Protein AF-A0A536AUR0-F1 (afdb_monomer)

Mean predicted aligned error: 6.34 Å

Solvent-accessible surface area (backbone atoms only — not comparable to full-atom values): 2864 Å² total; per-residue (Å²): 140,43,73,48,77,47,55,88,66,92,52,85,68,62,37,56,87,46,35,48,82,73,70,43,86,66,78,45,79,42,81,70,58,91,65,61,90,65,62,83,58,114

Structure (mmCIF, N/CA/C/O backbone):
data_AF-A0A536AUR0-F1
#
_entry.id   AF-A0A536AUR0-F1
#
loop_
_atom_site.group_PDB
_atom_site.id
_atom_site.type_symbol
_atom_site.label_atom_id
_atom_site.label_alt_id
_atom_site.label_comp_id
_atom_site.label_asym_id
_atom_site.label_entity_id
_atom_site.label_seq_id
_atom_site.pdbx_PDB_ins_code
_atom_site.Cartn_x
_atom_site.Cartn_y
_atom_site.Cartn_z
_atom_site.occupancy
_atom_site.B_iso_or_equiv
_atom_site.auth_seq_id
_atom_site.auth_comp_id
_atom_site.auth_asym_id
_atom_site.auth_atom_id
_atom_site.pdbx_PDB_model_num
ATOM 1 N N . MET A 1 1 ? -13.878 8.963 3.475 1.00 73.81 1 MET A N 1
ATOM 2 C CA . MET A 1 1 ? -13.149 8.141 2.493 1.00 73.81 1 MET A CA 1
ATOM 3 C C . MET A 1 1 ? -11.680 8.139 2.875 1.00 73.81 1 MET A C 1
ATOM 5 O O . MET A 1 1 ? -11.116 9.215 3.037 1.00 73.81 1 MET A O 1
ATOM 9 N N . ARG A 1 2 ? -11.095 6.964 3.101 1.00 83.50 2 ARG A N 1
ATOM 10 C CA . ARG A 1 2 ? -9.695 6.736 3.469 1.00 83.50 2 ARG A CA 1
ATOM 11 C C . ARG A 1 2 ? -9.021 5.979 2.334 1.00 83.50 2 ARG A C 1
ATOM 13 O O . ARG A 1 2 ? -9.482 4.904 1.962 1.00 83.50 2 ARG A O 1
ATOM 20 N N . VAL A 1 3 ? -7.950 6.556 1.804 1.00 83.38 3 VAL A N 1
ATOM 21 C CA . VAL A 1 3 ? -7.229 6.030 0.643 1.00 83.38 3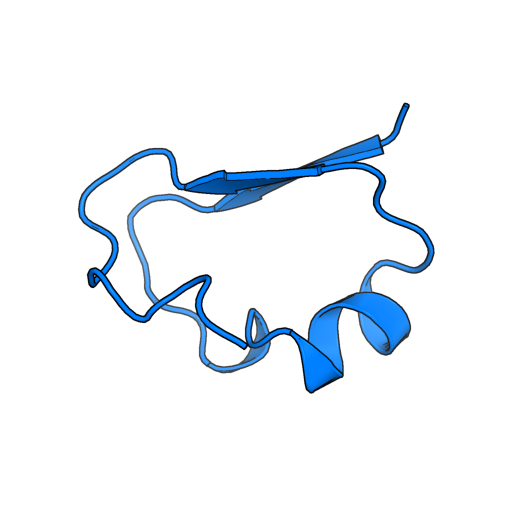 VAL A CA 1
ATOM 22 C C . VAL A 1 3 ? -5.791 5.738 1.050 1.00 83.38 3 VAL A C 1
ATOM 24 O O . VAL A 1 3 ? -5.158 6.580 1.688 1.00 83.38 3 VAL A O 1
ATOM 27 N N . LEU A 1 4 ? -5.290 4.555 0.697 1.00 84.50 4 LEU A N 1
ATOM 28 C CA . LEU A 1 4 ? -3.887 4.178 0.852 1.00 84.50 4 LEU A CA 1
ATOM 29 C C . LEU A 1 4 ? -3.203 4.274 -0.511 1.00 84.50 4 LEU A C 1
ATOM 31 O O . LEU A 1 4 ? -3.596 3.572 -1.433 1.00 84.50 4 LEU A O 1
ATOM 35 N N . ALA A 1 5 ? -2.197 5.134 -0.641 1.00 83.94 5 ALA A N 1
ATOM 36 C CA . ALA A 1 5 ? -1.380 5.226 -1.846 1.00 83.94 5 ALA A CA 1
ATOM 37 C C . ALA A 1 5 ? -0.013 4.583 -1.588 1.00 83.94 5 ALA A C 1
ATOM 39 O O . ALA A 1 5 ? 0.641 4.922 -0.601 1.00 83.94 5 ALA A O 1
ATOM 40 N N . VAL A 1 6 ? 0.400 3.665 -2.460 1.00 78.50 6 VAL A N 1
ATOM 41 C CA . VAL A 1 6 ? 1.687 2.96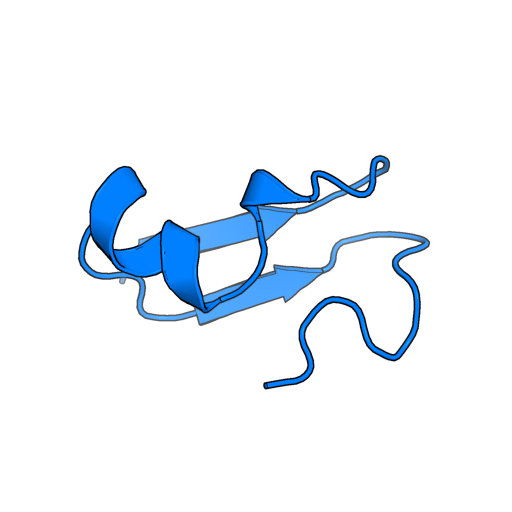1 -2.404 1.00 78.50 6 VAL A CA 1
ATOM 42 C C . VAL A 1 6 ? 2.496 3.329 -3.646 1.00 78.50 6 VAL A C 1
ATOM 44 O O . VAL A 1 6 ? 1.958 3.332 -4.750 1.00 78.50 6 VAL A O 1
ATOM 47 N N . SER A 1 7 ? 3.767 3.682 -3.470 1.00 79.31 7 SER A N 1
ATOM 48 C CA . SER A 1 7 ? 4.661 4.141 -4.539 1.00 79.31 7 SER A CA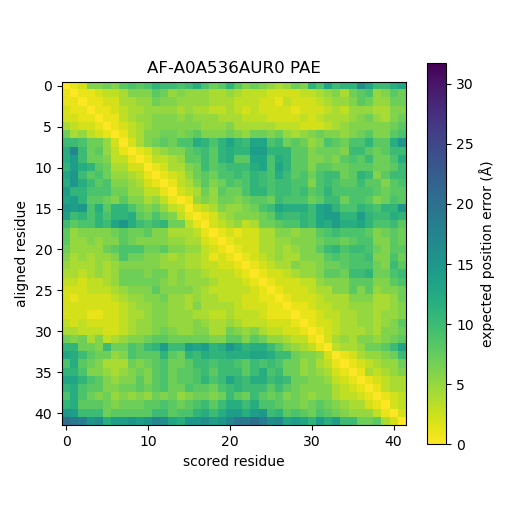 1
ATOM 49 C C . SER A 1 7 ? 6.085 3.656 -4.283 1.00 79.31 7 SER A C 1
ATOM 51 O O . SER A 1 7 ? 6.472 3.509 -3.125 1.00 79.31 7 SER A O 1
ATOM 53 N N . ASP A 1 8 ? 6.840 3.464 -5.366 1.00 70.38 8 ASP A N 1
ATOM 54 C CA . ASP A 1 8 ? 8.305 3.310 -5.442 1.00 70.38 8 ASP A CA 1
ATOM 55 C C . ASP A 1 8 ? 8.955 2.075 -4.793 1.00 70.38 8 ASP A C 1
ATOM 57 O O . ASP A 1 8 ? 9.961 1.598 -5.314 1.00 70.38 8 ASP A O 1
ATOM 61 N N . GLU A 1 9 ? 8.395 1.501 -3.726 1.00 66.94 9 GLU A N 1
ATOM 62 C CA . GLU A 1 9 ? 8.897 0.258 -3.130 1.00 66.94 9 GLU A CA 1
ATOM 63 C C . GLU A 1 9 ? 7.783 -0.754 -2.848 1.00 66.94 9 GLU A C 1
ATOM 65 O O . GLU A 1 9 ? 6.712 -0.437 -2.321 1.00 66.94 9 GLU A O 1
ATOM 70 N N . VAL A 1 10 ? 8.078 -2.005 -3.200 1.00 66.75 10 VAL A N 1
ATOM 71 C CA . VAL A 1 10 ? 7.277 -3.185 -2.873 1.00 66.75 10 VAL A CA 1
ATOM 72 C C . VAL A 1 10 ? 7.524 -3.511 -1.399 1.00 66.75 10 VAL A C 1
ATOM 74 O O . VAL A 1 10 ? 8.573 -4.044 -1.044 1.00 66.75 10 VAL A O 1
ATOM 77 N N . ASP A 1 11 ? 6.567 -3.189 -0.530 1.00 69.81 11 ASP A N 1
ATOM 78 C CA . ASP A 1 11 ? 6.561 -3.652 0.858 1.00 69.81 11 ASP A CA 1
ATOM 79 C C . ASP A 1 11 ? 5.722 -4.930 0.926 1.00 69.81 11 ASP A C 1
ATOM 81 O O . ASP A 1 11 ? 4.512 -4.903 0.707 1.00 69.81 11 ASP A O 1
ATOM 85 N N . GLU A 1 12 ? 6.338 -6.055 1.289 1.00 65.38 12 GLU A N 1
ATOM 86 C CA . GLU A 1 12 ? 5.623 -7.316 1.531 1.00 65.38 12 GLU A CA 1
ATOM 87 C C . GLU A 1 12 ? 4.542 -7.175 2.627 1.00 65.38 12 GLU A C 1
ATOM 89 O O . GLU A 1 12 ? 3.637 -7.990 2.760 1.00 65.38 12 GLU A O 1
ATOM 94 N N . LYS A 1 13 ? 4.574 -6.117 3.438 1.00 63.34 13 LYS A N 1
ATOM 95 C CA . LYS A 1 13 ? 3.539 -5.825 4.443 1.00 63.34 13 LYS A CA 1
ATOM 96 C C . LYS A 1 13 ? 2.346 -5.066 3.864 1.00 63.34 13 LYS A C 1
ATOM 98 O O . LYS A 1 13 ? 1.362 -4.860 4.582 1.00 63.34 13 LYS A O 1
ATOM 103 N N . ALA A 1 14 ? 2.434 -4.619 2.614 1.00 63.88 14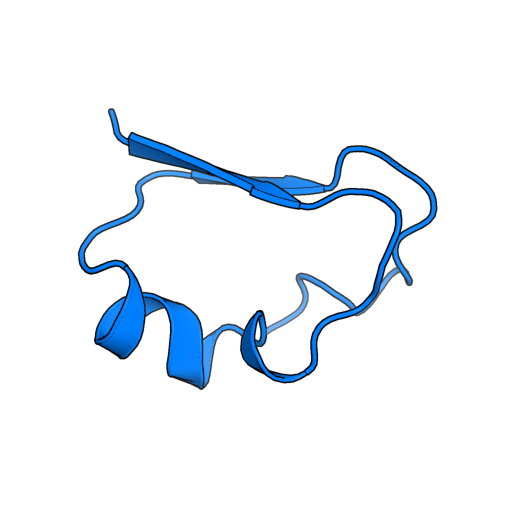 ALA A N 1
ATOM 104 C CA . ALA A 1 14 ? 1.329 -4.035 1.869 1.00 63.88 14 ALA A CA 1
ATOM 105 C C . ALA A 1 14 ? 0.471 -5.095 1.160 1.00 63.88 14 ALA A C 1
ATOM 107 O O . ALA A 1 14 ? -0.540 -4.732 0.563 1.00 63.88 14 ALA A O 1
ATOM 108 N N . TYR A 1 15 ? 0.809 -6.388 1.274 1.00 66.12 15 TYR A N 1
ATOM 109 C CA . TYR A 1 15 ? -0.088 -7.457 0.843 1.00 66.12 15 TYR A CA 1
ATOM 110 C C . TYR A 1 15 ? -1.416 -7.387 1.607 1.00 66.12 15 TYR A C 1
ATOM 112 O O . TYR A 1 15 ? -1.481 -7.085 2.804 1.00 66.12 15 TYR A O 1
ATOM 120 N N . HIS A 1 16 ? -2.501 -7.649 0.886 1.00 63.62 16 HIS A N 1
ATOM 121 C CA . HIS A 1 16 ? -3.874 -7.371 1.299 1.00 63.62 16 HIS A CA 1
ATOM 122 C C . HIS A 1 16 ? -4.263 -7.985 2.656 1.00 63.62 16 HIS A C 1
ATOM 124 O O . HIS A 1 16 ? -5.009 -7.370 3.423 1.00 63.62 16 HIS A O 1
ATOM 130 N N . SER A 1 17 ? -3.684 -9.139 3.009 1.00 65.25 17 SER A N 1
ATOM 131 C CA . SER A 1 17 ? -3.910 -9.818 4.290 1.00 65.25 17 SER A CA 1
ATOM 132 C C . SER A 1 17 ? -3.454 -9.006 5.508 1.00 65.25 17 SER A C 1
ATOM 134 O O . SER A 1 17 ? -4.108 -9.071 6.543 1.00 65.25 17 SER A O 1
ATOM 136 N N . SER A 1 18 ? -2.399 -8.193 5.401 1.00 66.56 18 SER A N 1
ATOM 137 C CA . SER A 1 18 ? -1.886 -7.370 6.508 1.00 66.56 18 SER A CA 1
ATOM 138 C C . SER A 1 18 ? -2.390 -5.925 6.502 1.00 66.56 18 SER A C 1
ATOM 140 O O . SER A 1 18 ? -2.236 -5.218 7.503 1.00 66.56 18 SER A O 1
ATOM 142 N N . LEU A 1 19 ? -3.018 -5.461 5.415 1.00 73.44 19 LEU A N 1
ATOM 143 C CA . LEU A 1 19 ? -3.478 -4.073 5.300 1.00 73.44 19 LEU A CA 1
ATOM 144 C C . LEU A 1 19 ? -4.606 -3.739 6.282 1.00 73.44 19 LEU A C 1
ATOM 146 O O . LEU A 1 19 ? -4.555 -2.702 6.950 1.00 73.44 19 LEU A O 1
ATOM 150 N N . ARG A 1 20 ? -5.613 -4.614 6.397 1.00 72.62 20 ARG A N 1
ATOM 151 C CA . ARG A 1 20 ? -6.781 -4.376 7.261 1.00 72.62 20 ARG A CA 1
ATOM 152 C C . ARG A 1 20 ? -6.411 -4.380 8.744 1.00 72.62 20 ARG A C 1
ATOM 154 O O . ARG A 1 20 ? -6.908 -3.533 9.483 1.00 72.62 20 ARG A O 1
ATOM 161 N N . ASP A 1 21 ? -5.513 -5.268 9.162 1.00 75.88 21 ASP A N 1
ATOM 162 C CA . ASP A 1 21 ? -5.048 -5.334 10.552 1.00 75.88 21 ASP A CA 1
ATOM 163 C C . ASP A 1 21 ? -4.185 -4.125 10.938 1.00 75.88 21 ASP A C 1
ATOM 165 O O . ASP A 1 21 ? -4.216 -3.668 12.080 1.00 75.88 21 ASP A O 1
ATOM 169 N N . ARG A 1 22 ? -3.431 -3.566 9.983 1.00 75.62 22 ARG A N 1
ATOM 170 C CA . ARG A 1 22 ? -2.459 -2.497 10.251 1.00 75.62 22 ARG A CA 1
ATOM 171 C C . ARG A 1 22 ? -3.024 -1.090 10.096 1.00 75.62 22 ARG A C 1
ATOM 173 O O . ARG A 1 22 ? -2.686 -0.203 10.877 1.00 75.62 22 ARG A O 1
ATOM 180 N N . TYR A 1 23 ? -3.864 -0.873 9.089 1.00 78.69 23 TYR A N 1
ATOM 181 C CA . TYR A 1 23 ? -4.379 0.454 8.733 1.00 78.69 23 TYR A CA 1
ATOM 182 C C . TYR A 1 23 ? -5.879 0.611 9.019 1.00 78.69 23 TYR A C 1
ATOM 184 O O . TYR A 1 23 ? -6.417 1.725 8.957 1.00 78.69 23 TYR A O 1
ATOM 192 N N . GLY A 1 24 ? -6.543 -0.484 9.401 1.00 80.56 24 GLY A N 1
ATOM 193 C CA . GLY A 1 24 ? -7.973 -0.527 9.659 1.00 80.56 24 GLY A CA 1
ATOM 194 C C . GLY A 1 24 ? -8.783 -0.488 8.365 1.00 80.56 24 GLY A C 1
ATOM 195 O O . GLY A 1 24 ? -8.397 -1.043 7.339 1.00 80.56 24 GLY A O 1
ATOM 196 N N . HIS A 1 25 ? -9.941 0.168 8.413 1.00 85.38 25 HIS A N 1
ATOM 197 C CA . HIS A 1 25 ? -10.802 0.307 7.242 1.00 85.38 25 HIS A CA 1
ATOM 198 C C . HIS A 1 25 ? -10.203 1.278 6.214 1.00 85.38 25 HIS A C 1
ATOM 200 O O . HIS A 1 25 ? -10.051 2.471 6.501 1.00 85.38 25 HIS A O 1
ATOM 206 N N . ILE A 1 26 ? -9.919 0.765 5.019 1.00 84.12 26 ILE A N 1
ATOM 207 C CA . ILE A 1 26 ? -9.506 1.521 3.835 1.00 84.12 26 ILE A CA 1
ATOM 208 C C . ILE A 1 26 ? -10.580 1.328 2.764 1.0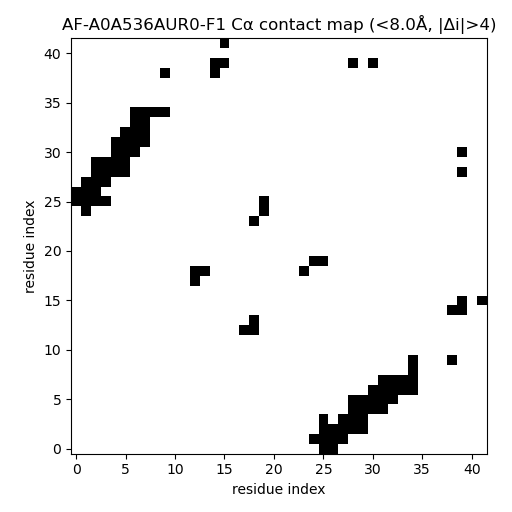0 84.12 26 ILE A C 1
ATOM 210 O O . ILE A 1 26 ? -11.044 0.211 2.550 1.00 84.12 26 ILE A O 1
ATOM 214 N N . ASP A 1 27 ? -10.972 2.419 2.109 1.00 85.12 27 ASP A N 1
ATOM 215 C CA . ASP A 1 27 ? -11.993 2.411 1.057 1.00 85.12 27 ASP A CA 1
ATOM 216 C C . ASP A 1 27 ? -11.386 2.170 -0.337 1.00 85.12 27 ASP A C 1
ATOM 218 O O . ASP A 1 27 ? -12.085 1.735 -1.248 1.00 85.12 27 ASP A O 1
ATOM 222 N N . LEU A 1 28 ? -10.099 2.493 -0.519 1.00 80.62 28 LEU A N 1
ATOM 223 C CA . LEU A 1 28 ? -9.395 2.404 -1.798 1.00 80.62 28 LEU A CA 1
ATOM 224 C C . LEU A 1 28 ? -7.878 2.288 -1.596 1.00 80.62 28 LEU A C 1
ATOM 226 O O . LEU A 1 28 ? -7.303 3.035 -0.800 1.00 80.62 28 LEU A O 1
ATOM 230 N N . VAL A 1 29 ? -7.231 1.407 -2.358 1.00 79.81 29 VAL A N 1
ATOM 231 C CA . VAL A 1 29 ? -5.768 1.317 -2.456 1.00 79.81 29 VAL A CA 1
ATOM 232 C C . VAL A 1 29 ? -5.344 1.750 -3.860 1.00 79.81 29 VAL A C 1
ATOM 234 O O . VAL A 1 29 ? -5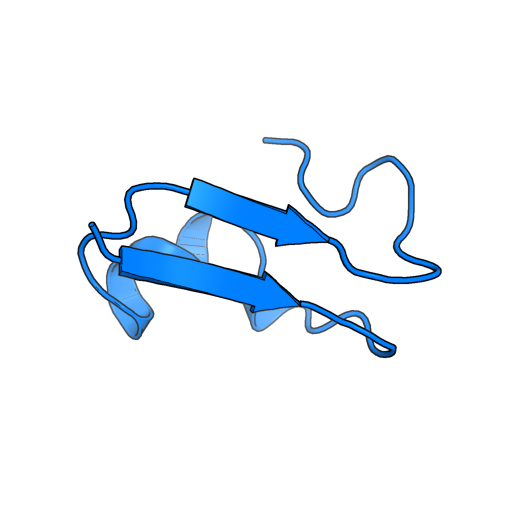.935 1.315 -4.845 1.00 79.81 29 VAL A O 1
ATOM 237 N N . LEU A 1 30 ? -4.356 2.639 -3.949 1.00 81.62 30 LEU A N 1
ATOM 238 C CA . LEU A 1 30 ? -3.815 3.176 -5.195 1.00 81.62 30 LEU A CA 1
ATOM 239 C C . LEU A 1 30 ? -2.339 2.809 -5.322 1.00 81.62 30 LEU A C 1
ATOM 241 O O . LEU A 1 30 ? -1.553 3.090 -4.420 1.00 81.62 30 LEU A O 1
ATOM 245 N N . GLY A 1 31 ? -1.965 2.232 -6.459 1.00 80.50 31 GLY A N 1
ATOM 246 C CA . GLY A 1 31 ? -0.571 2.089 -6.863 1.00 80.50 31 GLY A CA 1
ATOM 247 C C . GLY A 1 31 ? -0.134 3.288 -7.704 1.00 80.50 31 GLY A C 1
ATOM 248 O O . GLY A 1 31 ? -0.711 3.528 -8.761 1.00 80.50 31 GLY A O 1
ATOM 249 N N . CYS A 1 32 ? 0.854 4.053 -7.241 1.00 79.31 32 CYS A N 1
ATOM 250 C CA . CYS A 1 32 ? 1.262 5.340 -7.820 1.00 79.31 32 CYS A CA 1
ATOM 251 C C . CYS A 1 32 ? 2.649 5.314 -8.498 1.00 79.31 32 CYS A C 1
ATOM 253 O O . CYS A 1 32 ? 3.341 6.327 -8.488 1.00 79.31 32 CYS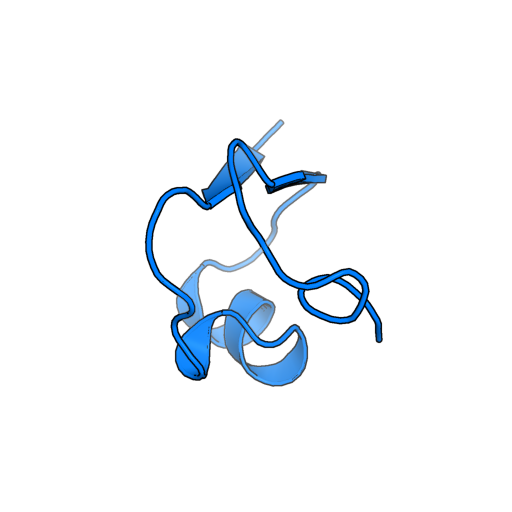 A O 1
ATOM 255 N N . GLY A 1 33 ? 3.065 4.197 -9.101 1.00 73.19 33 GLY A N 1
ATOM 256 C CA . GLY A 1 33 ? 4.399 4.069 -9.704 1.00 73.19 33 GLY A CA 1
ATOM 257 C C . GLY A 1 33 ? 4.647 2.701 -10.345 1.00 73.19 33 GLY A C 1
ATOM 258 O O . GLY A 1 33 ? 3.706 2.058 -10.805 1.00 73.19 33 GLY A O 1
ATOM 259 N N . ASP A 1 34 ? 5.908 2.258 -10.357 1.00 70.38 34 ASP A N 1
ATOM 260 C CA . ASP A 1 34 ? 6.378 1.007 -10.983 1.00 70.38 34 ASP A CA 1
ATOM 261 C C . ASP A 1 34 ? 6.129 -0.222 -10.083 1.00 70.38 34 ASP A C 1
ATOM 263 O O . ASP A 1 34 ? 7.044 -0.908 -9.628 1.00 70.38 34 ASP A O 1
ATOM 267 N N . LEU A 1 35 ? 4.860 -0.449 -9.736 1.00 71.00 35 LEU A N 1
ATOM 268 C CA . LEU A 1 35 ? 4.448 -1.610 -8.951 1.00 71.00 35 LEU A CA 1
ATOM 269 C C . LEU A 1 35 ? 4.240 -2.822 -9.873 1.00 71.00 35 LEU A C 1
ATOM 271 O O . LEU A 1 35 ? 3.642 -2.672 -10.942 1.00 71.00 35 LEU A O 1
ATOM 275 N N . PRO A 1 36 ? 4.684 -4.028 -9.469 1.00 72.25 36 PRO A N 1
ATOM 276 C CA . PRO A 1 36 ? 4.399 -5.252 -10.209 1.00 72.25 36 PRO A CA 1
ATOM 277 C C . PRO A 1 36 ? 2.897 -5.415 -10.458 1.00 72.25 36 PRO A C 1
ATOM 279 O O . PRO A 1 36 ? 2.088 -5.067 -9.599 1.00 72.25 36 PRO A O 1
ATOM 282 N N . TYR A 1 37 ? 2.528 -5.982 -11.610 1.00 66.88 37 TYR A N 1
ATOM 283 C CA . TYR A 1 37 ? 1.125 -6.191 -11.996 1.00 66.88 37 TYR A CA 1
ATOM 284 C C . TYR A 1 37 ? 0.313 -6.906 -10.897 1.00 66.88 37 TYR A C 1
ATOM 286 O O . TYR A 1 37 ? -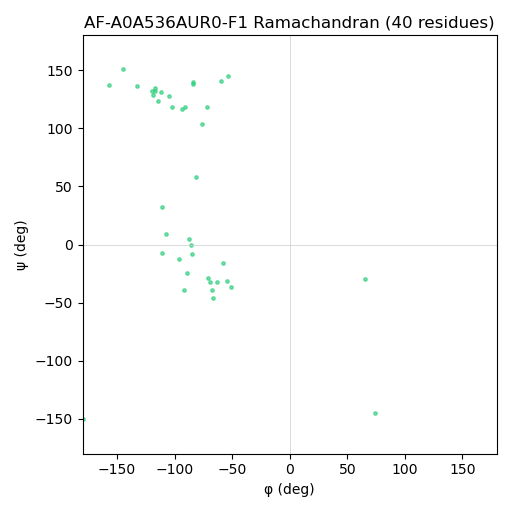0.818 -6.520 -10.618 1.00 66.88 37 TYR A O 1
ATOM 294 N N . ASP A 1 38 ? 0.944 -7.852 -10.197 1.00 69.69 38 ASP A N 1
ATOM 295 C CA . ASP A 1 38 ? 0.315 -8.665 -9.151 1.00 69.69 38 ASP A CA 1
ATOM 296 C C . ASP A 1 38 ? 0.363 -8.025 -7.742 1.00 69.69 38 ASP A C 1
ATOM 298 O O . ASP A 1 38 ? 0.001 -8.655 -6.753 1.00 69.69 38 ASP A O 1
ATOM 302 N N . TYR A 1 39 ? 0.855 -6.789 -7.595 1.0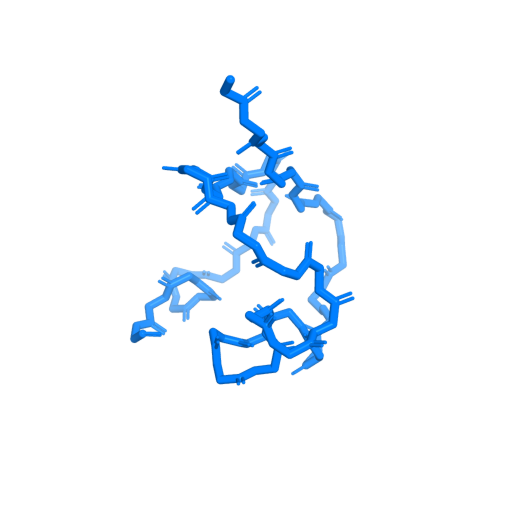0 68.31 39 TYR A N 1
ATOM 303 C CA . TYR A 1 39 ? 1.127 -6.186 -6.279 1.00 68.31 39 TYR A CA 1
ATOM 304 C C . TYR A 1 39 ? -0.131 -5.815 -5.483 1.00 68.31 39 TYR A C 1
ATOM 306 O O . TYR A 1 39 ? -0.117 -5.805 -4.254 1.00 68.31 39 TYR A O 1
ATOM 314 N N . LEU A 1 40 ? -1.218 -5.500 -6.184 1.00 65.56 40 LEU A N 1
ATOM 315 C CA . LEU A 1 40 ? -2.538 -5.258 -5.595 1.00 65.56 40 LEU A CA 1
ATOM 316 C C . LEU A 1 40 ? -3.506 -6.412 -5.876 1.00 65.56 40 LEU A C 1
ATOM 318 O O . LEU A 1 40 ? -4.706 -6.262 -5.650 1.00 65.56 40 LEU A O 1
ATOM 322 N N . ASP A 1 41 ? -2.998 -7.520 -6.415 1.00 64.69 41 ASP A N 1
ATOM 323 C CA . ASP A 1 41 ? -3.813 -8.683 -6.726 1.00 64.69 41 ASP A CA 1
ATOM 324 C C . ASP A 1 41 ? -3.971 -9.547 -5.459 1.00 64.69 41 ASP A C 1
ATOM 326 O O . ASP A 1 41 ? -3.015 -9.726 -4.698 1.00 64.69 41 ASP A O 1
ATOM 330 N N . TYR A 1 42 ? -5.190 -10.066 -5.266 1.00 53.09 42 TYR A N 1
ATOM 331 C CA . TYR A 1 42 ? -5.744 -10.787 -4.095 1.00 53.09 42 TYR A CA 1
ATOM 332 C C . TYR A 1 42 ? -6.225 -9.984 -2.878 1.00 53.09 42 TYR A C 1
ATOM 334 O O . TYR A 1 42 ? -5.390 -9.464 -2.118 1.00 53.09 42 TYR A O 1
#

Radius of gyration: 9.84 Å; Cα contacts (8 Å, |Δi|>4): 48; chains: 1; bounding box: 22×19×22 Å

pLDDT: mean 73.41, std 7.72, range [53.09, 85.38]

Secondary structure (DSSP, 8-state):
--EEEE-SS--GGGSHHHHHHHH---SEEEE-SS--TTTT--

Nearest PDB structures (foldseek):
  3lfh-assembly1_B  TM=3.881E-01  e=6.303E+00  Caldanaerobacter subterraneus subsp. tengcongensis MB4
  2jzn-assembly1_B  TM=3.295E-01  e=4.430E+00  Escherichia coli
  7qa0-assembly2_B  TM=3.645E-01  e=6.303E+00  Pseudomonas aeruginosa PAO1

Sequence (42 aa):
MRVLAVSDEVDEKAYHSSLRDRYGHIDLVLGCGDLPYDYLDY

Foldseek 3Di:
DAEAEDEDDQDPCLAPVNCCVPVNDHPYYHYDYDDPPCSPPD